Protein AF-A0A7C1L440-F1 (afdb_monomer)

Solvent-accessible surface area (backbone atoms only — not comparable to full-atom values): 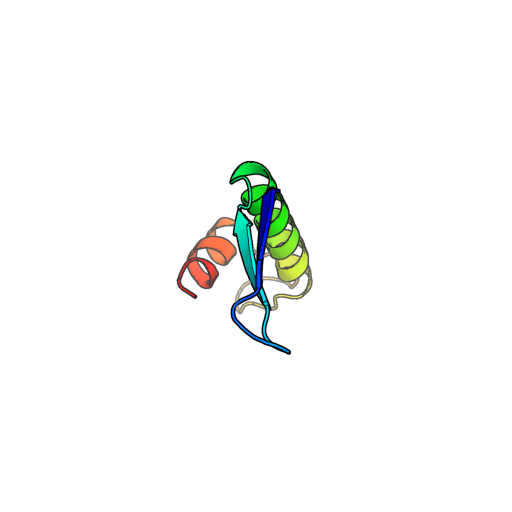3826 Å² total; per-residue (Å²): 114,50,74,49,76,50,72,82,52,101,89,42,73,48,72,52,71,50,72,52,70,66,65,50,49,55,52,50,54,51,50,51,58,53,48,35,56,73,43,74,48,94,97,40,61,65,46,63,63,59,66,70,60,54,45,70,65,56,73,79,108

Radius of gyration: 17.89 Å; Cα contacts (8 Å, |Δi|>4): 52; chains: 1; bounding box: 36×23×48 Å

Foldseek 3Di:
DDWDWDDPDPPDIDIDDDDDVVVVVVVVVVVLQVCLQQDDDPPDDRNGDDSVVSCVVPVVD

pLDDT: mean 73.82, std 10.62, range [48.59, 86.31]

Nearest PDB structures (foldseek):
  2nsb-assembly1_A  TM=7.506E-01  e=2.275E-03  Thermotoga maritima
  1p9y-assembly2_B  TM=7.658E-01  e=8.061E-03  Escherichia coli
  1t11-assembly1_B  TM=7.009E-01  e=2.482E-02  Vibrio cholerae
  1t11-assembly1_A  TM=7.393E-01  e=8.200E-02  Vibrio cholerae
  3gu0-assembly1_A  TM=7.737E-01  e=4.753E-01  Thermotoga maritima

Mean predicted aligned error: 9.59 Å

Structure (mmCIF, N/CA/C/O backbone):
data_AF-A0A7C1L440-F1
#
_entry.id   AF-A0A7C1L440-F1
#
loop_
_atom_site.group_PDB
_atom_site.id
_atom_site.type_symbol
_atom_site.label_atom_id
_atom_site.label_alt_id
_atom_site.label_comp_id
_atom_site.label_asym_id
_atom_site.label_entity_id
_atom_site.label_seq_id
_atom_site.pdbx_PDB_ins_code
_atom_site.Cartn_x
_atom_site.Cartn_y
_atom_site.Cartn_z
_atom_site.occupancy
_atom_site.B_iso_or_equiv
_atom_site.auth_seq_id
_atom_site.auth_comp_id
_atom_site.auth_asym_id
_atom_site.auth_atom_id
_atom_site.pdbx_PDB_model_num
ATOM 1 N N . MET A 1 1 ? -8.821 9.866 12.294 1.00 55.03 1 MET A N 1
ATOM 2 C CA . MET A 1 1 ? -9.141 8.503 12.759 1.00 55.03 1 MET A CA 1
ATOM 3 C C . MET A 1 1 ? -10.077 8.682 13.924 1.00 55.03 1 MET A C 1
ATOM 5 O O . MET A 1 1 ? -9.662 9.294 14.900 1.00 55.03 1 MET A O 1
ATOM 9 N N . LYS A 1 2 ? -11.317 8.228 13.790 1.00 52.00 2 LYS A N 1
ATOM 10 C CA . LYS A 1 2 ? -12.215 8.038 14.927 1.00 52.00 2 LYS A CA 1
ATOM 11 C C . LYS A 1 2 ? -12.418 6.536 15.071 1.00 52.00 2 LYS A C 1
ATOM 13 O O . LYS A 1 2 ? -12.534 5.849 14.064 1.00 52.00 2 LYS A O 1
ATOM 18 N N . ALA A 1 3 ? -12.341 6.030 16.291 1.00 49.47 3 ALA A N 1
ATOM 19 C CA . ALA A 1 3 ? -12.617 4.635 16.589 1.00 49.47 3 ALA A CA 1
ATOM 20 C C . ALA A 1 3 ? -13.717 4.627 17.644 1.00 49.47 3 ALA A C 1
ATOM 22 O O . ALA A 1 3 ? -13.530 5.178 18.728 1.00 49.47 3 ALA A O 1
ATOM 23 N N . GLU A 1 4 ? -14.861 4.058 17.299 1.00 60.56 4 GLU A N 1
ATOM 24 C CA . GLU A 1 4 ? -15.975 3.841 18.209 1.00 60.56 4 GLU A CA 1
ATOM 25 C C . GLU A 1 4 ? -15.965 2.366 18.600 1.00 60.56 4 GLU A C 1
ATOM 27 O O . GLU A 1 4 ? -15.922 1.485 17.745 1.00 60.56 4 GLU A O 1
ATOM 32 N N . VAL A 1 5 ? -15.914 2.092 19.902 1.00 57.16 5 VAL A N 1
ATOM 33 C CA . VAL A 1 5 ? -15.881 0.726 20.435 1.00 57.16 5 VAL A CA 1
ATOM 34 C C . VAL A 1 5 ? -17.236 0.440 21.064 1.00 57.16 5 VAL A C 1
ATOM 36 O O . VAL A 1 5 ? -17.560 0.992 22.116 1.00 57.16 5 VAL A O 1
ATOM 39 N N . THR A 1 6 ? -18.015 -0.436 20.442 1.00 61.38 6 THR A N 1
ATOM 40 C CA . THR A 1 6 ? -19.287 -0.943 20.960 1.00 61.38 6 THR A CA 1
ATOM 41 C C . THR A 1 6 ? -19.071 -2.325 21.572 1.00 61.38 6 THR A C 1
ATOM 43 O O . THR A 1 6 ? -18.618 -3.260 20.917 1.00 61.38 6 THR A O 1
ATOM 46 N N . LYS A 1 7 ? -19.353 -2.467 22.872 1.00 54.53 7 LYS A N 1
ATOM 47 C CA . LYS A 1 7 ? -19.274 -3.757 23.574 1.00 54.53 7 LYS A CA 1
ATOM 48 C C . LYS A 1 7 ? -20.597 -4.502 23.411 1.00 54.53 7 LYS A C 1
ATOM 50 O O . LYS A 1 7 ? -21.596 -4.073 23.983 1.00 54.53 7 LYS A O 1
ATOM 55 N N . THR A 1 8 ? -20.595 -5.602 22.663 1.00 60.44 8 THR A N 1
ATOM 56 C CA . THR A 1 8 ? -21.812 -6.363 22.318 1.00 60.44 8 THR A CA 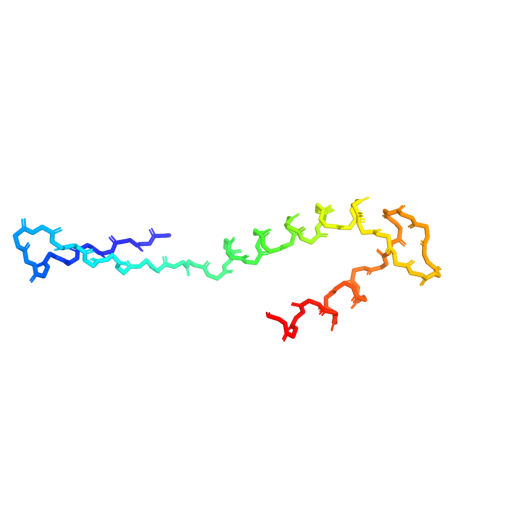1
ATOM 57 C C . THR A 1 8 ? -22.000 -7.606 23.211 1.00 60.44 8 THR A C 1
ATOM 59 O O . THR A 1 8 ? -23.046 -8.244 23.167 1.00 60.44 8 THR A O 1
ATOM 62 N N . GLY A 1 9 ? -21.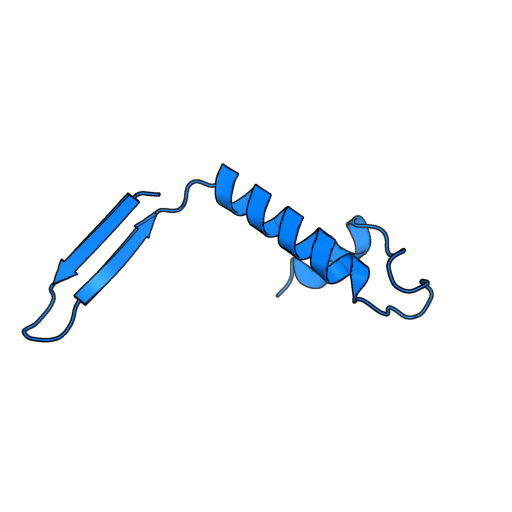051 -7.919 24.110 1.00 60.81 9 GLY A N 1
ATOM 63 C CA . GLY A 1 9 ? -21.187 -9.004 25.093 1.00 60.81 9 GLY A CA 1
ATOM 64 C C . GLY A 1 9 ? -20.108 -9.013 26.184 1.00 60.81 9 GLY A C 1
ATOM 65 O O . GLY A 1 9 ? -19.285 -8.105 26.274 1.00 60.81 9 GLY A O 1
ATOM 66 N N . SER A 1 10 ? -20.088 -10.063 27.019 1.00 65.50 10 SER A N 1
ATOM 67 C CA . SER A 1 10 ? -19.161 -10.175 28.165 1.00 65.50 10 SER A CA 1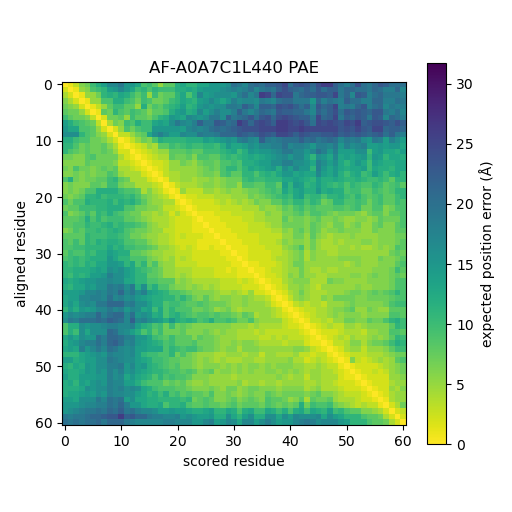
ATOM 68 C C . SER A 1 10 ? -17.679 -10.324 27.764 1.00 65.50 10 SER A C 1
ATOM 70 O O . SER A 1 10 ? -16.808 -10.011 28.574 1.00 65.50 10 SER A O 1
ATOM 72 N N . TYR A 1 11 ? -17.398 -10.759 26.525 1.00 73.00 11 TYR A N 1
ATOM 73 C CA . TYR A 1 11 ? -16.045 -10.898 25.953 1.00 73.00 11 TYR A CA 1
ATOM 74 C C . TYR A 1 11 ? -15.927 -10.446 24.482 1.00 73.00 11 TYR A C 1
ATOM 76 O O . TYR A 1 11 ? -14.869 -10.615 23.884 1.00 73.00 11 TYR A O 1
ATOM 84 N N . GLU A 1 12 ? -16.972 -9.861 23.891 1.00 52.31 12 GLU A N 1
ATOM 85 C CA . GLU A 1 12 ? -16.962 -9.405 22.492 1.00 52.31 12 GLU A CA 1
ATOM 86 C C . GLU A 1 12 ? -17.057 -7.881 22.405 1.00 52.31 12 GLU A C 1
ATOM 88 O O . GLU A 1 12 ? -17.894 -7.241 23.049 1.00 52.31 12 GLU A O 1
ATOM 93 N N . CYS A 1 13 ? -16.165 -7.302 21.605 1.00 69.25 13 CYS A N 1
ATOM 94 C CA . CYS A 1 13 ? -16.096 -5.876 21.315 1.00 69.25 13 CYS A CA 1
ATOM 95 C C . CYS A 1 13 ? -16.067 -5.69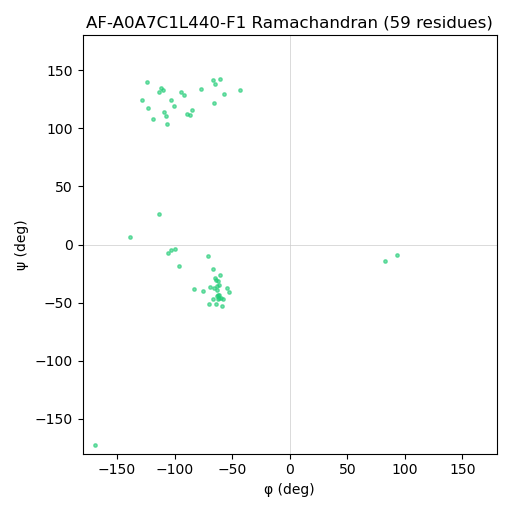8 19.801 1.00 69.25 13 CYS A C 1
ATOM 97 O O . CYS A 1 13 ? -15.184 -6.229 19.129 1.00 69.25 13 CYS A O 1
ATOM 99 N N . GLU A 1 14 ? -17.004 -4.918 19.288 1.00 66.81 14 GLU A N 1
ATOM 100 C CA . GLU A 1 14 ? -17.008 -4.451 17.914 1.00 66.81 14 GLU A CA 1
ATOM 101 C C . GLU A 1 14 ? -16.357 -3.065 17.878 1.00 66.81 14 GLU A C 1
ATOM 103 O O . GLU A 1 14 ? -16.640 -2.206 18.714 1.00 66.81 14 GLU A O 1
ATOM 108 N N . ILE A 1 15 ? -15.419 -2.860 16.956 1.00 74.12 15 ILE A N 1
ATOM 109 C CA . ILE A 1 15 ? -14.691 -1.597 16.820 1.00 74.12 15 ILE A CA 1
ATOM 110 C C . ILE A 1 15 ? -14.979 -1.045 15.430 1.00 74.12 15 ILE A C 1
ATOM 112 O O . ILE A 1 15 ? -14.464 -1.556 14.436 1.00 74.12 15 ILE A O 1
ATOM 116 N N . ALA A 1 16 ? -15.770 0.021 15.363 1.00 68.88 16 ALA A N 1
ATOM 117 C CA . ALA A 1 16 ? -15.992 0.774 14.142 1.00 68.88 16 ALA A CA 1
ATOM 118 C C . ALA A 1 16 ? -14.869 1.808 13.987 1.00 68.88 16 ALA A C 1
ATOM 120 O O . ALA A 1 16 ? -14.707 2.703 14.817 1.00 68.88 16 ALA A O 1
ATOM 121 N N . ILE A 1 17 ? -14.049 1.678 12.941 1.00 74.38 17 ILE A N 1
ATOM 122 C CA . ILE A 1 17 ? -12.931 2.593 12.678 1.00 74.38 17 ILE A CA 1
ATOM 123 C C . ILE A 1 17 ? -13.261 3.443 11.454 1.00 74.38 17 ILE A C 1
ATOM 125 O O . ILE A 1 17 ? -13.278 2.952 10.329 1.00 74.38 17 ILE A O 1
ATOM 129 N N . GLU A 1 18 ? -13.426 4.745 11.660 1.00 71.44 18 GLU A N 1
ATOM 130 C CA . GLU A 1 18 ? -13.511 5.725 10.583 1.00 71.44 18 GLU A CA 1
ATOM 131 C C . GLU A 1 18 ? -12.110 6.238 10.222 1.00 71.44 18 GLU A C 1
ATOM 133 O O . GLU A 1 18 ? -11.437 6.957 10.988 1.00 71.44 18 GLU A O 1
ATOM 138 N N . LEU A 1 19 ? -11.656 5.880 9.017 1.00 77.31 19 LEU A N 1
ATOM 139 C CA . LEU A 1 19 ? -10.442 6.432 8.426 1.00 77.31 19 LEU A CA 1
ATOM 140 C C . LEU A 1 19 ? -10.754 7.659 7.558 1.00 77.31 19 LEU A C 1
ATOM 142 O O . LEU A 1 19 ? -11.576 7.572 6.649 1.00 77.31 19 LEU A O 1
ATOM 146 N N . PRO A 1 20 ? -10.050 8.789 7.771 1.00 80.25 20 PRO A N 1
ATOM 147 C CA . PRO A 1 20 ? -10.128 9.912 6.851 1.00 80.25 20 PRO A CA 1
ATOM 148 C C . PRO A 1 20 ? -9.512 9.527 5.492 1.00 80.25 20 PRO A C 1
ATOM 150 O O . PRO A 1 20 ? -8.470 8.856 5.460 1.00 80.25 20 PRO A O 1
ATOM 153 N N . PRO A 1 21 ? -10.103 9.981 4.372 1.00 76.88 21 PRO A N 1
ATOM 154 C CA . PRO A 1 21 ? -9.690 9.581 3.026 1.00 76.88 21 PRO A CA 1
ATOM 155 C C . PRO A 1 21 ? -8.268 10.035 2.666 1.00 76.88 21 PRO A C 1
ATOM 157 O O . PRO A 1 21 ? -7.582 9.359 1.903 1.00 76.88 21 PRO A O 1
ATOM 160 N N . GLU A 1 22 ? -7.793 11.146 3.228 1.00 80.19 22 GLU A N 1
ATOM 161 C CA . GLU A 1 22 ? -6.453 11.689 2.964 1.00 80.19 22 GLU A CA 1
ATOM 162 C C . GLU A 1 22 ? -5.356 10.732 3.444 1.00 80.19 22 GLU A C 1
ATOM 164 O O . GLU A 1 22 ? -4.508 10.300 2.665 1.00 80.19 22 GLU A O 1
ATOM 169 N N . ARG A 1 23 ? -5.448 10.290 4.705 1.00 77.81 23 ARG A N 1
ATOM 170 C CA . ARG A 1 23 ? -4.490 9.349 5.303 1.00 77.81 23 ARG A CA 1
ATOM 171 C C . ARG A 1 23 ? -4.510 7.984 4.614 1.00 77.81 23 ARG A C 1
ATOM 173 O O . ARG A 1 23 ? -3.498 7.285 4.582 1.00 77.81 23 ARG A O 1
ATOM 180 N N . PHE A 1 24 ? -5.666 7.588 4.087 1.00 80.62 24 PHE A N 1
ATOM 181 C CA . PHE A 1 24 ? -5.799 6.355 3.321 1.00 80.62 24 PHE A CA 1
ATOM 182 C C . PHE A 1 24 ? -5.027 6.440 2.000 1.00 80.62 24 PHE A C 1
ATOM 184 O O . PHE A 1 24 ? -4.236 5.549 1.693 1.00 80.62 24 PHE A O 1
ATOM 191 N N . ARG A 1 25 ? -5.182 7.547 1.263 1.00 80.38 25 ARG A N 1
ATOM 192 C CA . ARG A 1 25 ? -4.461 7.790 0.005 1.00 80.38 25 ARG A CA 1
ATOM 193 C C . ARG A 1 25 ? -2.950 7.831 0.207 1.00 80.38 25 ARG A C 1
ATOM 195 O O . ARG A 1 25 ? -2.235 7.161 -0.529 1.00 80.38 25 ARG A O 1
ATOM 202 N N . GLU A 1 26 ? -2.469 8.540 1.226 1.00 85.19 26 GLU A N 1
ATOM 203 C CA . GLU A 1 26 ? -1.034 8.609 1.539 1.00 85.19 26 GLU A CA 1
ATOM 204 C C . GLU A 1 26 ? -0.430 7.228 1.810 1.00 85.19 26 GLU A C 1
ATOM 206 O O . GLU A 1 26 ? 0.613 6.882 1.248 1.00 85.19 26 GLU A O 1
ATOM 211 N N . LYS A 1 27 ? -1.108 6.410 2.629 1.00 84.06 27 LYS A N 1
ATOM 212 C CA . LYS A 1 27 ? -0.665 5.039 2.906 1.00 84.06 27 LYS A CA 1
ATOM 213 C C . LYS A 1 27 ? -0.656 4.183 1.649 1.00 84.06 27 LYS A C 1
ATOM 215 O O . LYS A 1 27 ? 0.302 3.447 1.438 1.00 84.06 27 LYS A O 1
ATOM 220 N N . ILE A 1 28 ? -1.688 4.283 0.815 1.00 83.62 28 ILE A N 1
ATOM 221 C CA . ILE A 1 28 ? -1.754 3.554 -0.454 1.00 83.62 28 ILE A CA 1
ATOM 222 C C . ILE A 1 28 ? -0.581 3.933 -1.363 1.00 83.62 28 ILE A C 1
ATOM 224 O O . ILE A 1 28 ? 0.091 3.056 -1.903 1.00 83.62 28 ILE A O 1
ATOM 228 N N . GLU A 1 29 ? -0.277 5.223 -1.503 1.00 83.94 29 GLU A N 1
ATOM 229 C CA . GLU A 1 29 ? 0.858 5.666 -2.314 1.00 83.94 29 GLU A CA 1
ATOM 230 C C . GLU A 1 29 ? 2.199 5.174 -1.766 1.00 83.94 29 GLU A C 1
ATOM 232 O O . GLU A 1 29 ? 3.082 4.786 -2.534 1.00 83.94 29 GLU A O 1
ATOM 237 N N . GLU A 1 30 ? 2.363 5.159 -0.445 1.00 86.31 30 GLU A N 1
ATOM 238 C CA . GLU A 1 30 ? 3.548 4.605 0.200 1.00 86.31 30 GLU A CA 1
ATOM 239 C C . GLU A 1 30 ? 3.698 3.102 -0.067 1.00 86.31 30 GLU A C 1
ATOM 241 O O . GLU A 1 30 ? 4.782 2.656 -0.453 1.00 86.31 30 GLU A O 1
ATOM 246 N N . GLN A 1 31 ? 2.610 2.335 0.044 1.00 83.56 31 GLN A N 1
ATOM 247 C CA . GLN A 1 31 ? 2.619 0.910 -0.285 1.00 83.56 31 GLN A CA 1
ATOM 248 C C . GLN A 1 31 ? 2.967 0.677 -1.757 1.00 83.56 31 GLN A C 1
ATOM 250 O O . GLN A 1 31 ? 3.825 -0.153 -2.055 1.00 83.56 31 GLN A O 1
ATOM 255 N N . PHE A 1 32 ? 2.407 1.460 -2.684 1.00 82.50 32 PHE A N 1
ATOM 256 C CA . PHE A 1 32 ? 2.760 1.363 -4.102 1.00 82.50 32 PHE A CA 1
ATOM 257 C C . PHE A 1 32 ? 4.227 1.707 -4.382 1.00 82.50 32 PHE A C 1
ATOM 259 O O . PHE A 1 32 ? 4.852 1.078 -5.239 1.00 82.50 32 PHE A O 1
ATOM 266 N N . ARG A 1 33 ? 4.814 2.672 -3.662 1.00 82.12 33 ARG A N 1
ATOM 267 C CA . ARG A 1 33 ? 6.252 2.981 -3.762 1.00 82.12 33 ARG A CA 1
ATOM 268 C C . ARG A 1 33 ? 7.126 1.834 -3.262 1.00 82.12 33 ARG A C 1
ATOM 270 O O . ARG A 1 33 ? 8.176 1.593 -3.859 1.00 82.12 33 ARG A O 1
ATOM 277 N N . ASN A 1 34 ? 6.711 1.145 -2.202 1.00 83.44 34 ASN A N 1
ATOM 278 C CA . ASN A 1 34 ? 7.429 -0.012 -1.672 1.00 83.44 34 ASN A CA 1
ATOM 279 C C . ASN A 1 34 ? 7.327 -1.197 -2.635 1.00 83.44 34 ASN A C 1
ATOM 281 O O . ASN A 1 34 ? 8.352 -1.680 -3.105 1.00 83.44 34 ASN A O 1
ATOM 285 N N . LEU A 1 35 ? 6.109 -1.543 -3.060 1.00 80.00 35 LEU A N 1
ATOM 286 C CA . LEU A 1 35 ? 5.852 -2.576 -4.066 1.00 80.00 35 LEU A CA 1
ATOM 287 C C . LEU A 1 35 ? 6.655 -2.339 -5.344 1.00 80.00 35 LEU A C 1
ATOM 289 O O . LEU A 1 35 ? 7.227 -3.270 -5.897 1.00 80.00 35 LEU A O 1
ATOM 293 N N . LYS A 1 36 ? 6.766 -1.087 -5.803 1.00 80.94 36 LYS A N 1
ATOM 294 C CA . LYS A 1 36 ? 7.555 -0.747 -6.991 1.00 80.94 36 LYS A CA 1
ATOM 295 C C . LYS A 1 36 ? 9.004 -1.232 -6.906 1.00 80.94 36 LYS A C 1
ATOM 297 O O . LYS A 1 36 ? 9.540 -1.611 -7.942 1.00 80.94 36 LYS A O 1
ATOM 302 N N . LYS A 1 37 ? 9.640 -1.185 -5.729 1.00 78.81 37 LYS A N 1
ATOM 303 C CA . LYS A 1 37 ? 11.046 -1.589 -5.541 1.00 78.81 37 LYS A CA 1
ATOM 304 C C . LYS A 1 37 ? 11.235 -3.099 -5.701 1.00 78.81 37 LYS A C 1
ATOM 306 O O . LYS A 1 37 ? 12.231 -3.518 -6.289 1.00 78.81 37 LYS A O 1
ATOM 311 N N . ASP A 1 38 ? 10.260 -3.874 -5.241 1.00 77.19 38 ASP A N 1
ATOM 312 C CA . ASP A 1 38 ? 10.332 -5.337 -5.193 1.00 77.19 38 ASP A CA 1
ATOM 313 C C . ASP A 1 38 ? 9.670 -6.013 -6.404 1.00 77.19 38 ASP A C 1
ATOM 315 O O . ASP A 1 38 ? 9.969 -7.161 -6.725 1.00 77.19 38 ASP A O 1
ATOM 319 N N . LEU A 1 39 ? 8.803 -5.297 -7.125 1.00 78.12 39 LEU A N 1
ATOM 320 C CA . LEU A 1 39 ? 8.114 -5.808 -8.305 1.00 78.12 39 LEU A CA 1
ATOM 321 C C . LEU A 1 39 ? 9.093 -6.104 -9.449 1.00 78.12 39 LEU A C 1
ATOM 323 O O . LEU A 1 39 ? 9.766 -5.214 -9.980 1.00 78.12 39 LEU A O 1
ATOM 327 N N . ASN A 1 40 ? 9.089 -7.364 -9.882 1.00 75.56 40 ASN A N 1
ATOM 328 C CA . ASN A 1 40 ? 9.707 -7.819 -11.119 1.00 75.56 40 ASN A CA 1
ATOM 329 C C . ASN A 1 40 ? 8.602 -8.118 -12.142 1.00 75.56 40 ASN A C 1
ATOM 331 O O . ASN A 1 40 ? 7.903 -9.124 -12.030 1.00 75.56 40 ASN A O 1
ATOM 335 N N . LEU A 1 41 ? 8.414 -7.217 -13.108 1.00 79.19 41 LEU A N 1
ATOM 336 C CA . LEU A 1 41 ? 7.397 -7.348 -14.151 1.00 79.19 41 LEU A CA 1
ATOM 337 C C . LEU A 1 41 ? 8.089 -7.628 -15.495 1.00 79.19 41 LEU A C 1
ATOM 339 O O . LEU A 1 41 ? 9.041 -6.915 -15.827 1.00 79.19 41 LEU A O 1
ATOM 343 N N . PRO A 1 42 ? 7.638 -8.617 -16.292 1.00 79.81 42 PRO A N 1
ATOM 344 C CA . PRO A 1 42 ? 8.243 -8.897 -17.591 1.00 79.81 42 PRO A CA 1
ATOM 345 C C . PRO A 1 42 ? 8.215 -7.643 -18.475 1.00 79.81 42 PRO A C 1
ATOM 347 O O . PRO A 1 42 ? 7.184 -6.987 -18.612 1.00 79.81 42 PRO A O 1
ATOM 350 N N . GLY A 1 43 ? 9.370 -7.294 -19.045 1.00 84.94 43 GLY A N 1
ATOM 351 C CA . GLY A 1 43 ? 9.551 -6.086 -19.858 1.00 84.94 43 GLY A CA 1
ATOM 352 C C . GLY A 1 43 ? 10.045 -4.853 -19.093 1.00 84.94 43 GLY A C 1
ATOM 353 O O . GLY A 1 43 ? 10.441 -3.877 -19.724 1.00 84.94 43 GLY A O 1
ATOM 354 N N . PHE A 1 44 ? 10.107 -4.896 -17.758 1.00 84.69 44 PHE A N 1
ATOM 355 C CA . PHE A 1 44 ? 10.648 -3.809 -16.944 1.00 84.69 44 PHE A CA 1
ATOM 356 C C . PHE A 1 44 ? 11.776 -4.297 -16.043 1.00 84.69 44 PHE A C 1
ATOM 358 O O . PHE A 1 44 ? 11.703 -5.352 -15.422 1.00 84.69 44 PHE A O 1
ATOM 365 N N . ARG A 1 45 ? 12.824 -3.480 -15.915 1.00 84.44 45 ARG A N 1
ATOM 366 C CA . ARG A 1 45 ? 13.850 -3.705 -14.896 1.00 84.44 45 ARG A CA 1
ATOM 367 C C . ARG A 1 45 ? 13.221 -3.534 -13.510 1.00 84.44 45 ARG A C 1
ATOM 369 O O . ARG A 1 45 ? 12.465 -2.580 -13.301 1.00 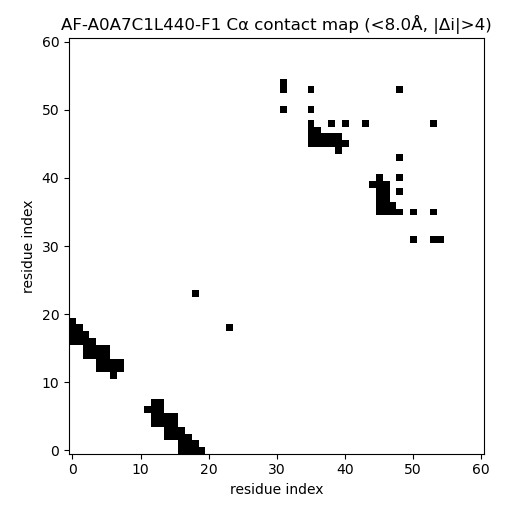84.44 45 ARG A O 1
ATOM 376 N N . GLN A 1 46 ? 13.577 -4.416 -12.576 1.00 81.69 46 GLN A N 1
ATOM 377 C CA . GLN A 1 46 ? 13.172 -4.332 -11.170 1.00 81.69 46 GLN A CA 1
ATOM 378 C C . GLN A 1 46 ? 13.292 -2.890 -10.649 1.00 81.69 46 GLN A C 1
ATOM 380 O O . GLN A 1 46 ? 14.284 -2.200 -10.913 1.00 81.69 46 GLN A O 1
ATOM 385 N N . GLY A 1 47 ? 12.259 -2.394 -9.963 1.00 79.12 47 GLY A N 1
ATOM 386 C CA . GLY A 1 47 ? 12.256 -1.028 -9.428 1.00 79.12 47 GLY A CA 1
ATOM 387 C C . GLY A 1 47 ? 11.859 0.079 -10.413 1.00 79.12 47 GLY A C 1
ATOM 388 O O . GLY A 1 47 ? 11.588 1.209 -9.996 1.00 79.12 47 GLY A O 1
ATOM 389 N N . LYS A 1 48 ? 11.830 -0.190 -11.725 1.00 82.69 48 LYS A N 1
ATOM 390 C CA . LYS A 1 48 ? 11.637 0.825 -12.782 1.00 82.69 48 LYS A CA 1
ATOM 391 C C . LYS A 1 48 ? 10.322 0.671 -13.547 1.00 82.69 48 LYS A C 1
ATOM 393 O O . LYS A 1 48 ? 10.203 1.143 -14.673 1.00 82.69 48 LYS A O 1
ATOM 398 N N . VAL A 1 49 ? 9.309 0.088 -12.912 1.00 83.62 49 VAL A N 1
ATOM 399 C CA . VAL A 1 49 ? 7.947 0.037 -13.458 1.00 83.62 49 VAL A CA 1
ATOM 400 C C . VAL A 1 49 ? 7.253 1.406 -13.279 1.00 83.62 49 VAL A C 1
ATOM 402 O O . VAL A 1 49 ? 7.336 2.006 -12.196 1.00 83.62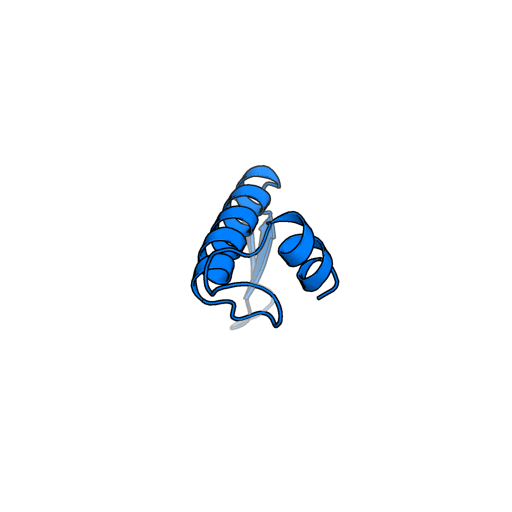 49 VAL A O 1
ATOM 405 N N . PRO A 1 50 ? 6.582 1.947 -14.313 1.00 83.19 50 PRO A N 1
ATOM 406 C CA . PRO A 1 50 ? 5.750 3.145 -14.197 1.00 83.19 50 PRO A CA 1
ATOM 407 C C . PRO A 1 50 ? 4.587 2.962 -13.214 1.00 83.19 50 PRO A C 1
ATOM 409 O O . PRO A 1 50 ? 3.953 1.908 -13.182 1.00 83.19 50 PRO A O 1
ATOM 412 N N . MET A 1 51 ? 4.250 4.011 -12.453 1.00 79.44 51 MET A N 1
ATOM 413 C CA . MET A 1 51 ? 3.149 3.942 -11.478 1.00 79.44 51 MET A CA 1
ATOM 414 C C . MET 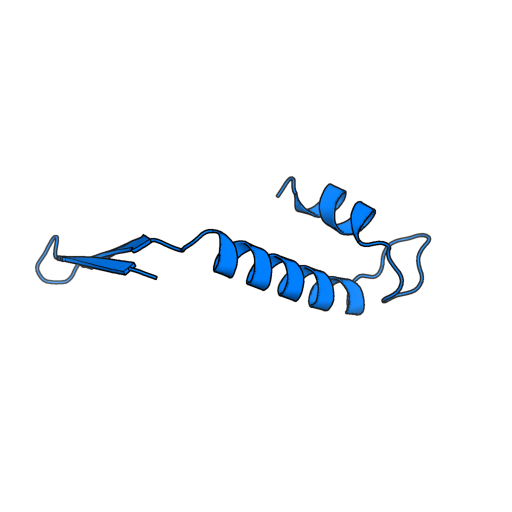A 1 51 ? 1.789 3.661 -12.125 1.00 79.44 51 MET A C 1
ATOM 416 O O . MET A 1 51 ? 0.976 2.992 -11.502 1.00 79.44 51 MET A O 1
ATOM 420 N N . SER A 1 52 ? 1.547 4.111 -13.360 1.00 81.00 52 SER A N 1
ATOM 421 C CA . SER A 1 52 ? 0.273 3.882 -14.058 1.00 81.00 52 SER A CA 1
ATOM 422 C C . SER A 1 52 ? -0.029 2.396 -14.274 1.00 81.00 52 SER A C 1
ATOM 424 O O . SER A 1 52 ? -1.178 1.982 -14.175 1.00 81.00 52 SER A O 1
ATOM 426 N N . ILE A 1 53 ? 1.005 1.580 -14.515 1.00 78.06 53 ILE A N 1
ATOM 427 C CA . ILE A 1 53 ? 0.855 0.130 -14.709 1.00 78.06 53 ILE A CA 1
ATOM 428 C C . ILE A 1 53 ? 0.603 -0.568 -13.371 1.00 78.06 53 ILE A C 1
ATOM 430 O O . ILE A 1 53 ? -0.239 -1.456 -13.291 1.00 78.06 53 ILE A O 1
ATOM 434 N N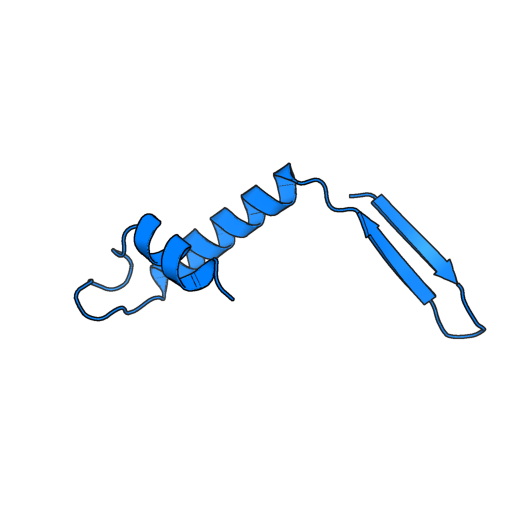 . ILE A 1 54 ? 1.298 -0.142 -12.312 1.00 76.56 54 ILE A N 1
ATOM 435 C CA . ILE A 1 54 ? 1.096 -0.672 -10.956 1.00 76.56 54 ILE A CA 1
ATOM 436 C C . ILE A 1 54 ? -0.337 -0.376 -10.497 1.00 76.56 54 ILE A C 1
ATOM 438 O O . ILE A 1 54 ? -1.031 -1.284 -10.056 1.00 76.56 54 ILE A O 1
ATOM 442 N N . ARG A 1 55 ? -0.809 0.862 -10.683 1.00 76.19 55 ARG A N 1
ATOM 443 C CA . ARG A 1 55 ? -2.179 1.263 -10.343 1.00 76.19 55 ARG A CA 1
ATOM 444 C C . ARG A 1 55 ? -3.208 0.418 -11.098 1.00 76.19 55 ARG A C 1
ATOM 446 O O . ARG A 1 55 ? -3.967 -0.298 -10.467 1.00 76.19 55 ARG A O 1
ATOM 453 N N . SER A 1 56 ? -3.107 0.324 -12.425 1.00 78.44 56 SER A N 1
ATOM 454 C CA . SER A 1 56 ? -4.028 -0.496 -13.229 1.00 78.44 56 SER A CA 1
ATOM 455 C C . SER A 1 56 ? -4.026 -1.992 -12.884 1.00 78.44 56 SER A C 1
ATOM 457 O O . SER A 1 56 ? -5.010 -2.673 -13.178 1.00 78.44 56 SER A O 1
ATOM 459 N N . ARG A 1 57 ? -2.926 -2.530 -12.344 1.00 72.38 57 ARG A N 1
ATOM 460 C CA . ARG A 1 57 ? -2.811 -3.947 -11.977 1.00 72.38 57 ARG A CA 1
ATOM 461 C C . ARG A 1 57 ? -3.413 -4.232 -10.604 1.00 72.38 57 ARG A C 1
ATOM 463 O O . ARG A 1 57 ? -4.032 -5.273 -10.467 1.00 72.38 57 ARG A O 1
ATOM 470 N N . PHE A 1 58 ? -3.230 -3.322 -9.647 1.00 69.94 58 PHE A N 1
ATOM 471 C CA . PHE A 1 58 ? -3.614 -3.492 -8.241 1.00 69.94 58 PHE A CA 1
ATOM 472 C C . PHE A 1 58 ? -4.868 -2.693 -7.829 1.00 69.94 58 PHE A C 1
ATOM 474 O O . PHE A 1 58 ? -5.357 -2.880 -6.729 1.00 69.94 58 PHE A O 1
ATOM 481 N N . GLU A 1 59 ? -5.416 -1.813 -8.677 1.00 61.97 59 GLU A N 1
ATOM 482 C CA . GLU A 1 59 ? -6.722 -1.150 -8.453 1.00 61.97 59 GLU A CA 1
ATOM 483 C C . GLU A 1 59 ? -7.915 -2.110 -8.600 1.00 61.97 59 GLU A C 1
ATOM 485 O O . GLU A 1 59 ? -9.047 -1.722 -8.322 1.00 61.97 59 GLU A O 1
ATOM 490 N N . LYS A 1 60 ? -7.683 -3.334 -9.087 1.00 50.97 60 LYS A N 1
ATOM 491 C CA . LYS A 1 60 ? -8.718 -4.349 -9.322 1.00 50.97 60 LYS A CA 1
ATOM 492 C C . LYS A 1 60 ? -8.776 -5.455 -8.262 1.00 50.97 60 LYS A C 1
ATOM 494 O O . LYS A 1 60 ? -9.675 -6.285 -8.371 1.00 50.97 60 LYS A O 1
ATOM 499 N N . ASP A 1 61 ? -7.851 -5.464 -7.304 1.00 48.59 61 ASP A N 1
ATOM 500 C CA . ASP A 1 61 ? -7.794 -6.431 -6.196 1.00 48.59 61 ASP A CA 1
ATOM 501 C C . ASP A 1 61 ? -8.326 -5.826 -4.887 1.00 48.59 61 ASP A C 1
ATOM 503 O O . ASP A 1 61 ? -8.157 -4.599 -4.683 1.00 48.59 61 ASP A O 1
#

Sequence (61 aa):
MKAEVTKTGSYECEIAIELPPERFREKIEEQFRNLKKDLNLPGFRQGKVPMSIIRSRFEKD

Secondary structure (DSSP, 8-state):
-EEEEEE-SSS-EEEEEE--HHHHHHHHHHHHHHHHHH---TTS-TT---HHHHHHHHTT-